Protein AF-A0A7S2G9K5-F1 (afdb_monomer_lite)

pLDDT: mean 84.43, std 15.14, range [30.95, 96.56]

Structure (mmCIF, N/CA/C/O backbone):
data_AF-A0A7S2G9K5-F1
#
_entry.id   AF-A0A7S2G9K5-F1
#
loop_
_atom_site.group_PDB
_atom_site.id
_atom_site.type_symbol
_atom_site.label_atom_id
_atom_site.label_alt_id
_atom_site.label_comp_id
_atom_site.label_asym_id
_atom_site.label_entity_id
_atom_site.label_seq_id
_atom_site.pdbx_PDB_ins_code
_atom_site.Cartn_x
_atom_site.Cartn_y
_atom_site.Cartn_z
_atom_site.occupancy
_atom_site.B_iso_or_equiv
_atom_site.auth_seq_id
_atom_site.auth_comp_id
_atom_site.auth_asym_id
_atom_site.auth_atom_id
_atom_site.pdbx_PDB_model_num
ATOM 1 N N . VAL A 1 1 ? -14.591 -4.694 32.638 1.00 36.06 1 VAL A N 1
ATOM 2 C CA . VAL A 1 1 ? -13.478 -4.269 31.758 1.00 36.06 1 VAL A CA 1
ATOM 3 C C . VAL A 1 1 ? -14.095 -3.383 30.692 1.00 36.06 1 VAL A C 1
ATOM 5 O O . VAL A 1 1 ? -14.827 -3.896 29.860 1.00 36.06 1 VAL A O 1
ATOM 8 N N . GLY A 1 2 ? -13.983 -2.061 30.842 1.00 30.95 2 GLY A N 1
ATOM 9 C CA . GLY A 1 2 ? -14.623 -1.106 29.928 1.00 30.95 2 GLY A CA 1
ATOM 10 C C . GLY A 1 2 ? -13.927 -1.073 28.563 1.00 30.95 2 GLY A C 1
ATOM 11 O O . GLY A 1 2 ? -12.770 -1.495 28.475 1.00 30.95 2 GLY A O 1
ATOM 12 N N . PRO A 1 3 ? -14.601 -0.591 27.506 1.00 38.91 3 PRO A N 1
ATOM 13 C CA . PRO A 1 3 ? -13.961 -0.409 26.215 1.00 38.91 3 PRO A CA 1
ATOM 14 C C . PRO A 1 3 ? -12.867 0.647 26.376 1.00 38.91 3 PRO A C 1
ATOM 16 O O . PRO A 1 3 ? -13.117 1.754 26.852 1.00 38.91 3 PRO A O 1
ATOM 19 N N . VAL A 1 4 ? -11.635 0.295 26.014 1.00 46.97 4 VAL A N 1
ATOM 20 C CA . VAL A 1 4 ? -10.577 1.286 25.827 1.00 46.97 4 VAL A CA 1
ATOM 21 C C . VAL A 1 4 ? -10.935 2.021 24.541 1.00 46.97 4 VAL A C 1
ATOM 23 O O . VAL A 1 4 ? -10.555 1.599 23.453 1.00 46.97 4 VAL A O 1
ATOM 26 N N . SER A 1 5 ? -11.752 3.066 24.658 1.00 48.47 5 SER A N 1
ATOM 27 C CA . SER A 1 5 ? -11.969 4.023 23.579 1.00 48.47 5 SER A CA 1
ATOM 28 C C . SER A 1 5 ? -10.600 4.580 23.201 1.00 48.47 5 SER A C 1
ATOM 30 O O . SER A 1 5 ? -9.944 5.206 24.034 1.00 48.47 5 SER A O 1
ATOM 32 N N . GLY A 1 6 ? -10.126 4.285 21.990 1.00 52.53 6 GLY A N 1
ATOM 33 C CA . GLY A 1 6 ? -8.844 4.790 21.510 1.00 52.53 6 GLY A CA 1
ATOM 34 C C . GLY A 1 6 ? -8.839 6.316 21.576 1.00 52.53 6 GLY A C 1
ATOM 35 O O . GLY A 1 6 ? -9.581 6.971 20.849 1.00 52.53 6 GLY A O 1
ATOM 36 N N . ASN A 1 7 ? -8.029 6.889 22.463 1.00 61.88 7 ASN A N 1
ATOM 37 C CA . ASN A 1 7 ? -7.729 8.316 22.457 1.00 61.88 7 ASN A CA 1
ATOM 38 C C . ASN A 1 7 ? -6.505 8.549 21.557 1.00 61.88 7 ASN A C 1
ATOM 40 O O . ASN A 1 7 ? -5.597 7.720 21.511 1.00 61.88 7 ASN A O 1
ATOM 44 N N . GLY A 1 8 ? -6.465 9.674 20.838 1.00 77.56 8 GLY A N 1
ATOM 45 C CA . GLY A 1 8 ? -5.350 10.009 19.942 1.00 77.56 8 GLY A CA 1
ATOM 46 C C . GLY A 1 8 ? -5.425 9.319 18.574 1.00 77.56 8 GLY A C 1
ATOM 47 O O . GLY A 1 8 ? -6.511 9.155 18.019 1.00 77.56 8 GLY A O 1
ATOM 48 N N . ILE A 1 9 ? -4.272 8.935 18.013 1.00 83.00 9 ILE A N 1
ATOM 49 C CA . ILE A 1 9 ? -4.151 8.422 16.632 1.00 83.00 9 ILE A CA 1
ATOM 50 C C . ILE A 1 9 ? -4.908 7.101 16.395 1.00 83.00 9 ILE A C 1
ATOM 52 O O . ILE A 1 9 ? -5.247 6.771 15.264 1.00 83.00 9 ILE A O 1
ATOM 56 N N . PHE A 1 10 ? -5.215 6.369 17.469 1.00 85.62 10 PHE A N 1
ATOM 57 C CA . PHE A 1 10 ? -5.974 5.116 17.441 1.00 85.62 10 PHE A CA 1
ATOM 58 C C . PHE A 1 10 ? -7.493 5.303 17.542 1.00 85.62 10 PHE A C 1
ATOM 60 O O . PHE A 1 10 ? -8.234 4.323 17.489 1.00 85.62 10 PHE A O 1
ATOM 67 N N . GLY A 1 11 ? -7.972 6.534 17.734 1.00 84.00 11 GLY A N 1
ATOM 68 C CA . GLY A 1 11 ? -9.399 6.816 17.848 1.00 84.00 11 GLY A CA 1
ATOM 69 C C . GLY A 1 11 ? -10.124 6.752 16.507 1.00 84.00 11 GLY A C 1
ATOM 70 O O . GLY A 1 11 ? -9.552 7.069 15.464 1.00 84.00 11 GLY A O 1
ATOM 71 N N . ASN A 1 12 ? -11.419 6.423 16.534 1.00 85.25 12 ASN A N 1
ATOM 72 C CA . ASN A 1 12 ? -12.236 6.209 15.330 1.00 85.25 12 ASN A CA 1
ATOM 73 C C . ASN A 1 12 ? -12.154 7.368 14.325 1.00 85.25 12 ASN A C 1
ATOM 75 O O . ASN A 1 12 ? -12.065 7.135 13.122 1.00 85.25 12 ASN A O 1
ATOM 79 N N . LYS A 1 13 ? -12.136 8.620 14.809 1.00 87.25 13 LYS A N 1
ATOM 80 C CA . LYS A 1 13 ? -12.001 9.809 13.952 1.00 87.25 13 LYS A CA 1
ATOM 81 C C . LYS A 1 13 ? -10.656 9.838 13.218 1.00 87.25 13 LYS A C 1
ATOM 83 O O . LYS A 1 13 ? -10.629 10.132 12.028 1.00 87.25 13 LYS A O 1
ATOM 88 N N . ALA A 1 14 ? -9.561 9.537 13.917 1.00 88.38 14 ALA A N 1
ATOM 89 C CA . ALA A 1 14 ? -8.225 9.510 13.329 1.00 88.38 14 ALA A CA 1
ATOM 90 C C . ALA A 1 14 ? -8.093 8.363 12.319 1.00 88.38 14 ALA A C 1
ATOM 92 O O . ALA A 1 14 ? -7.669 8.598 11.193 1.00 88.38 14 ALA A O 1
ATOM 93 N N . ILE A 1 15 ? -8.553 7.161 12.678 1.00 90.31 15 ILE A N 1
ATOM 94 C CA . ILE A 1 15 ? -8.560 5.993 11.786 1.00 90.31 15 ILE A CA 1
ATOM 95 C C . ILE A 1 15 ? -9.378 6.262 10.517 1.00 90.31 15 ILE A C 1
ATOM 97 O O . ILE A 1 15 ? -8.886 6.032 9.416 1.00 90.31 15 ILE A O 1
ATOM 101 N N . SER A 1 16 ? -10.579 6.832 10.645 1.00 89.19 16 SER A N 1
ATOM 102 C CA . SER A 1 16 ? -11.410 7.187 9.482 1.00 89.19 16 SER A CA 1
ATOM 103 C C . SER A 1 16 ? -10.712 8.211 8.579 1.00 89.19 16 SER A C 1
ATOM 105 O O . SER A 1 16 ? -10.730 8.086 7.358 1.00 89.19 16 SER A O 1
ATOM 107 N N . ALA A 1 17 ? -10.050 9.211 9.172 1.00 89.81 17 ALA A N 1
ATOM 108 C CA . ALA A 1 17 ? -9.306 10.229 8.433 1.00 89.81 17 ALA A CA 1
ATOM 109 C C . ALA A 1 17 ? -8.029 9.691 7.759 1.00 89.81 17 ALA A C 1
ATOM 111 O O . ALA A 1 17 ? -7.557 10.301 6.792 1.00 89.81 17 ALA A O 1
ATOM 112 N N . ILE A 1 18 ? -7.457 8.597 8.274 1.00 91.75 18 ILE A N 1
ATOM 113 C CA . ILE A 1 18 ? -6.367 7.851 7.635 1.00 91.75 18 ILE A CA 1
ATOM 114 C C . ILE A 1 18 ? -6.924 7.072 6.440 1.00 91.75 18 ILE A C 1
ATOM 116 O O . ILE A 1 18 ? -6.410 7.242 5.341 1.00 91.75 18 ILE A O 1
ATOM 120 N N . ILE A 1 19 ? -8.012 6.314 6.611 1.00 91.75 19 ILE A N 1
ATOM 121 C CA . ILE A 1 19 ? -8.614 5.507 5.531 1.00 91.75 19 ILE A CA 1
ATOM 122 C C . ILE A 1 19 ? -9.027 6.372 4.353 1.00 91.75 19 ILE A C 1
ATOM 124 O O . ILE A 1 19 ? -8.584 6.110 3.243 1.00 91.75 19 ILE A O 1
ATOM 128 N N . GLN A 1 20 ? -9.772 7.453 4.589 1.00 92.06 20 GLN A N 1
ATOM 129 C CA . GLN A 1 20 ? -10.195 8.364 3.518 1.00 92.06 20 GLN A CA 1
ATOM 130 C C . GLN A 1 20 ? -9.004 8.945 2.749 1.00 92.06 20 GLN A C 1
ATOM 132 O O . GLN A 1 20 ? -9.060 9.153 1.538 1.00 92.06 20 GLN A O 1
ATOM 137 N N . PHE A 1 21 ? -7.909 9.224 3.457 1.00 92.94 21 PHE A N 1
ATOM 138 C CA . PHE A 1 21 ? -6.700 9.732 2.831 1.00 92.94 21 PHE A CA 1
ATOM 139 C C . PHE A 1 21 ? -6.007 8.661 1.985 1.00 92.94 21 PHE A C 1
ATOM 141 O O . PHE A 1 21 ? -5.629 8.924 0.845 1.00 92.94 21 PHE A O 1
ATOM 148 N N . GLU A 1 22 ? -5.875 7.448 2.511 1.00 94.44 22 GLU A N 1
ATOM 149 C CA . GLU A 1 22 ? -5.317 6.331 1.758 1.00 94.44 22 GLU A CA 1
ATOM 150 C C . GLU A 1 22 ? -6.185 5.947 0.555 1.00 94.44 22 GLU A C 1
ATOM 152 O O . GLU A 1 22 ? -5.655 5.660 -0.512 1.00 94.44 22 GLU A O 1
ATOM 157 N N . GLU A 1 23 ? -7.510 5.994 0.682 1.00 93.69 23 GLU A N 1
ATOM 158 C CA . GLU A 1 23 ? -8.447 5.817 -0.429 1.00 93.69 23 GLU A CA 1
ATOM 159 C C . GLU A 1 23 ? -8.266 6.902 -1.489 1.00 93.69 23 GLU A C 1
ATOM 161 O O . GLU A 1 23 ? -8.235 6.579 -2.673 1.00 93.69 23 GLU A O 1
ATOM 166 N N . LYS A 1 24 ? -8.064 8.169 -1.096 1.00 93.62 24 LYS A N 1
ATOM 167 C CA . LYS A 1 24 ? -7.746 9.254 -2.040 1.00 93.62 24 LYS A CA 1
ATOM 168 C C . LYS A 1 24 ? -6.449 8.963 -2.802 1.00 93.62 24 LYS A C 1
ATOM 170 O O . LYS A 1 24 ? -6.413 9.159 -4.013 1.00 93.62 24 LYS A O 1
ATOM 175 N N . LEU A 1 25 ? -5.411 8.457 -2.125 1.00 93.94 25 LEU A N 1
ATOM 176 C CA . LEU A 1 25 ? -4.154 8.047 -2.770 1.00 93.94 25 LEU A CA 1
ATOM 177 C C . LEU A 1 25 ? -4.372 6.887 -3.749 1.00 93.94 25 LEU A C 1
ATOM 179 O O . LEU A 1 25 ? -3.969 6.965 -4.909 1.00 93.94 25 LEU A O 1
ATOM 183 N N . ARG A 1 26 ? -5.047 5.826 -3.296 1.00 94.19 26 ARG A N 1
ATOM 184 C CA . ARG A 1 26 ? -5.362 4.634 -4.103 1.00 94.19 26 ARG A CA 1
ATOM 185 C C . ARG A 1 26 ? -6.384 4.920 -5.214 1.00 94.19 26 ARG A C 1
ATOM 187 O O . ARG A 1 26 ? -6.520 4.130 -6.147 1.00 94.19 26 ARG A O 1
ATOM 194 N N . GLY A 1 27 ? -7.097 6.039 -5.120 1.00 94.56 27 GLY A N 1
ATOM 195 C CA . GLY A 1 27 ? -8.047 6.543 -6.106 1.00 94.56 27 GLY A CA 1
ATOM 196 C C . GLY A 1 27 ? -7.401 7.256 -7.295 1.00 94.56 27 GLY A C 1
ATOM 197 O O . GLY A 1 27 ? -8.082 7.488 -8.290 1.00 94.56 27 GLY A O 1
ATOM 198 N N . LEU A 1 28 ? -6.108 7.588 -7.221 1.00 95.00 28 LEU A N 1
ATOM 199 C CA . LEU A 1 28 ? -5.380 8.199 -8.334 1.00 95.00 28 LEU A CA 1
ATOM 200 C C . LEU A 1 28 ? -5.276 7.219 -9.509 1.00 95.00 28 LEU A C 1
ATOM 202 O O . LEU A 1 28 ? -4.903 6.058 -9.323 1.00 95.00 28 LEU A O 1
ATOM 206 N N . SER A 1 29 ? -5.545 7.690 -10.727 1.00 95.19 29 SER A N 1
ATOM 207 C CA . SER A 1 29 ? -5.468 6.874 -11.948 1.00 95.19 29 SER A CA 1
ATOM 208 C C . SER A 1 29 ? -4.113 6.185 -12.099 1.00 95.19 29 SER A C 1
ATOM 210 O O . SER A 1 29 ? -4.045 4.975 -12.282 1.00 95.19 29 SER A O 1
ATOM 212 N N . GLU A 1 30 ? -3.030 6.932 -11.917 1.00 94.38 30 GLU A N 1
ATOM 213 C CA . GLU A 1 30 ? -1.654 6.472 -12.057 1.00 94.38 30 GLU A CA 1
ATOM 214 C C . GLU A 1 30 ? -1.293 5.445 -10.975 1.00 94.38 30 GLU A C 1
ATOM 216 O O . GLU A 1 30 ? -0.583 4.476 -11.240 1.00 94.38 30 GLU A O 1
ATOM 221 N N . TRP A 1 31 ? -1.840 5.601 -9.762 1.00 95.69 31 TRP A N 1
ATOM 222 C CA . TRP A 1 31 ? -1.708 4.600 -8.703 1.00 95.69 31 TRP A CA 1
ATOM 223 C C . TRP A 1 31 ? -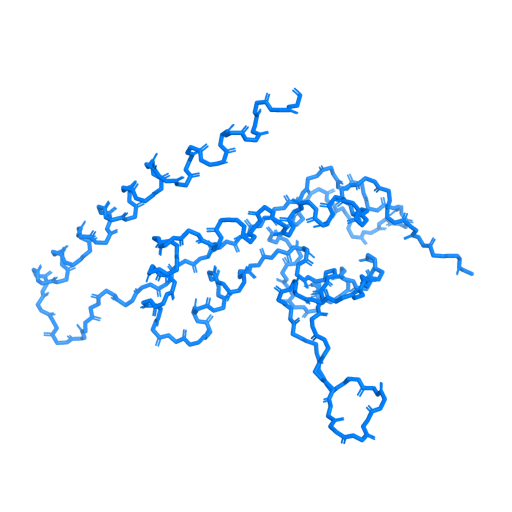2.363 3.287 -9.121 1.00 95.69 31 TRP A C 1
ATOM 225 O O . TRP A 1 31 ? -1.764 2.213 -9.004 1.00 95.69 31 TRP A O 1
ATOM 235 N N . GLN A 1 32 ? -3.604 3.366 -9.605 1.00 95.75 32 GLN A N 1
ATOM 236 C CA . GLN A 1 32 ? -4.359 2.203 -10.057 1.00 95.75 32 GLN A CA 1
ATOM 237 C C . GLN A 1 32 ? -3.684 1.542 -11.256 1.00 95.75 32 GLN A C 1
ATOM 239 O O . GLN A 1 32 ? -3.604 0.318 -11.299 1.00 95.75 32 GLN A O 1
ATOM 244 N N . ASP A 1 33 ? -3.151 2.317 -12.194 1.00 94.38 33 ASP A N 1
ATOM 245 C CA . ASP A 1 33 ? -2.428 1.819 -13.363 1.00 94.38 33 ASP A CA 1
ATOM 246 C C . ASP A 1 33 ? -1.177 1.041 -12.962 1.00 94.38 33 ASP A C 1
ATOM 248 O O . ASP A 1 33 ? -1.010 -0.115 -13.367 1.00 94.38 33 ASP A O 1
ATOM 252 N N . LEU A 1 34 ? -0.341 1.617 -12.094 1.00 93.50 34 LEU A N 1
ATOM 253 C CA . LEU A 1 34 ? 0.831 0.932 -11.553 1.00 93.50 34 LEU A CA 1
ATOM 254 C C . LEU A 1 34 ? 0.421 -0.328 -10.779 1.00 93.50 34 LEU A C 1
ATOM 256 O O . LEU A 1 34 ? 0.997 -1.397 -10.973 1.00 93.50 34 LEU A O 1
ATOM 260 N N . CYS A 1 35 ? -0.603 -0.247 -9.932 1.00 94.62 35 CYS A N 1
ATOM 261 C CA . CYS A 1 35 ? -1.015 -1.378 -9.106 1.00 94.62 35 CYS A CA 1
ATOM 262 C C . CYS A 1 35 ? -1.654 -2.519 -9.924 1.00 94.62 35 CYS A C 1
ATOM 264 O O . CYS A 1 35 ? -1.402 -3.695 -9.654 1.00 94.62 35 CYS A O 1
ATOM 266 N N . ARG A 1 36 ? -2.420 -2.200 -10.978 1.00 94.88 36 ARG A N 1
ATOM 267 C CA . ARG A 1 36 ? -3.021 -3.186 -11.898 1.00 94.88 36 ARG A CA 1
ATOM 268 C C . ARG A 1 36 ? -1.986 -3.963 -12.705 1.00 94.88 36 ARG A C 1
ATOM 270 O O . ARG A 1 36 ? -2.267 -5.086 -13.113 1.00 94.88 36 ARG A O 1
ATOM 277 N N . ARG A 1 37 ? -0.799 -3.394 -12.919 1.00 93.25 37 ARG A N 1
ATOM 278 C CA . ARG A 1 37 ? 0.317 -4.050 -13.619 1.00 93.25 37 ARG A CA 1
ATOM 279 C C . ARG A 1 37 ? 1.065 -5.064 -12.753 1.00 93.25 37 ARG A C 1
ATOM 281 O O . ARG A 1 37 ? 2.002 -5.690 -13.243 1.00 93.25 37 ARG A O 1
ATOM 288 N N . ALA A 1 38 ? 0.689 -5.233 -11.485 1.00 91.56 38 ALA A N 1
ATOM 289 C CA . ALA A 1 38 ? 1.278 -6.249 -10.626 1.00 91.56 38 ALA A CA 1
ATOM 290 C C . ALA A 1 38 ? 1.125 -7.658 -11.225 1.00 91.56 38 ALA A C 1
ATOM 292 O O . ALA A 1 38 ? 0.083 -8.018 -11.762 1.00 91.56 38 ALA A O 1
ATOM 293 N N . ALA A 1 39 ? 2.178 -8.473 -11.116 1.00 86.62 39 ALA A N 1
ATOM 294 C CA . ALA A 1 39 ? 2.216 -9.795 -11.751 1.00 86.62 39 ALA A CA 1
ATOM 295 C C . ALA A 1 39 ? 1.269 -10.829 -11.110 1.00 86.62 39 ALA A C 1
ATOM 297 O O . ALA A 1 39 ? 0.918 -11.816 -11.749 1.00 86.62 39 ALA A O 1
ATOM 298 N N . THR A 1 40 ? 0.908 -10.635 -9.841 1.00 91.38 40 THR A N 1
ATOM 299 C CA . THR A 1 40 ? 0.060 -11.550 -9.068 1.00 91.38 40 THR A CA 1
ATOM 300 C C . THR A 1 40 ? -0.897 -10.763 -8.183 1.00 91.38 40 THR A C 1
ATOM 302 O O . THR A 1 40 ? -0.644 -9.602 -7.851 1.00 91.38 40 THR A O 1
ATOM 305 N N . GLU A 1 41 ? -1.968 -11.422 -7.746 1.00 90.44 41 GLU A N 1
ATOM 306 C CA . GLU A 1 41 ? -2.912 -10.873 -6.770 1.00 90.44 41 GLU A CA 1
ATOM 307 C C . GLU A 1 41 ? -2.242 -10.500 -5.446 1.00 90.44 41 GLU A C 1
ATOM 309 O O . GLU A 1 41 ? -2.467 -9.421 -4.907 1.00 90.44 41 GLU A O 1
ATOM 314 N N . GLU A 1 42 ? -1.321 -11.338 -4.974 1.00 90.44 42 GLU A N 1
ATOM 315 C CA . GLU A 1 42 ? -0.518 -11.075 -3.777 1.00 90.44 42 GLU A CA 1
ATOM 316 C C . GLU A 1 42 ? 0.318 -9.798 -3.920 1.00 90.44 42 GLU A C 1
ATOM 318 O O . GLU A 1 42 ? 0.463 -9.027 -2.976 1.00 90.44 42 GLU A O 1
ATOM 323 N N . HIS A 1 43 ? 0.873 -9.544 -5.108 1.00 92.81 43 HIS A N 1
ATOM 324 C CA . HIS A 1 43 ? 1.612 -8.317 -5.387 1.00 92.81 43 HIS A CA 1
ATOM 325 C C . HIS A 1 43 ? 0.695 -7.099 -5.497 1.00 92.81 43 HIS A C 1
ATOM 327 O O . HIS A 1 43 ? 1.091 -6.015 -5.067 1.00 92.81 43 HIS A O 1
ATOM 333 N N . ARG A 1 44 ? -0.519 -7.279 -6.024 1.00 93.50 44 ARG A N 1
ATOM 334 C CA . ARG A 1 44 ? -1.540 -6.231 -6.083 1.00 93.50 44 ARG A CA 1
ATOM 335 C C . ARG A 1 44 ? -2.006 -5.827 -4.682 1.00 93.50 44 ARG A C 1
ATOM 337 O O . ARG A 1 44 ? -2.094 -4.635 -4.403 1.00 93.50 44 ARG A O 1
ATOM 344 N N . ALA A 1 45 ? -2.167 -6.792 -3.775 1.00 92.06 45 ALA A N 1
ATOM 345 C CA . ALA A 1 45 ? -2.529 -6.545 -2.378 1.00 92.06 45 ALA A CA 1
ATOM 346 C C . ALA A 1 45 ? -1.540 -5.610 -1.647 1.00 92.06 45 ALA A C 1
ATOM 348 O O . ALA A 1 45 ? -1.928 -4.881 -0.736 1.00 92.06 45 ALA A O 1
ATOM 349 N N . LEU A 1 46 ? -0.269 -5.567 -2.074 1.00 92.19 46 LEU A N 1
ATOM 350 C CA . LEU A 1 46 ? 0.758 -4.702 -1.478 1.00 92.19 46 LEU A CA 1
ATOM 351 C C . LEU A 1 46 ? 0.635 -3.219 -1.863 1.00 92.19 46 LEU A C 1
ATOM 353 O O . LEU A 1 46 ? 1.181 -2.372 -1.155 1.00 92.19 46 LEU A O 1
ATOM 357 N N . CYS A 1 47 ? -0.037 -2.890 -2.966 1.00 94.31 47 CYS A N 1
ATOM 358 C CA . CYS A 1 47 ? -0.306 -1.507 -3.383 1.00 94.31 47 CYS A CA 1
ATOM 359 C C . CYS A 1 47 ? -1.781 -1.120 -3.225 1.00 94.31 47 CYS A C 1
ATOM 361 O O . CYS A 1 47 ? -2.090 0.066 -3.122 1.00 94.31 47 CYS A O 1
ATOM 363 N N . ASN A 1 48 ? -2.687 -2.096 -3.178 1.00 94.56 48 ASN A N 1
ATOM 364 C CA . ASN A 1 48 ? -4.102 -1.895 -2.908 1.00 94.56 48 ASN A CA 1
ATOM 365 C C . ASN A 1 48 ? -4.670 -3.146 -2.209 1.00 94.56 48 ASN A C 1
ATOM 367 O O . ASN A 1 48 ? -4.817 -4.173 -2.874 1.00 94.56 48 ASN A O 1
ATOM 371 N N . PRO A 1 49 ? -4.952 -3.104 -0.896 1.00 94.38 49 PRO A N 1
ATOM 372 C CA . PRO A 1 49 ? -5.046 -1.921 -0.034 1.00 94.38 49 PRO A CA 1
ATOM 373 C C . PRO A 1 49 ? -3.703 -1.466 0.565 1.00 94.38 49 PRO A C 1
ATOM 375 O O . PRO A 1 49 ? -3.651 -0.391 1.158 1.00 94.38 49 PRO A O 1
ATOM 378 N N . GLY A 1 50 ? -2.619 -2.236 0.414 1.00 94.19 50 GLY A N 1
ATOM 379 C CA . GLY A 1 50 ? -1.346 -1.988 1.098 1.00 94.19 50 GLY A CA 1
ATOM 380 C C . GLY A 1 50 ? -1.354 -2.424 2.566 1.00 94.19 50 GLY A C 1
ATOM 381 O O . GLY A 1 50 ? -2.261 -3.116 3.026 1.00 94.19 50 GLY A O 1
ATOM 382 N N . VAL A 1 51 ? -0.317 -2.037 3.311 1.00 93.44 51 VAL A N 1
ATOM 383 C CA . VAL A 1 51 ? -0.166 -2.374 4.734 1.00 93.44 51 VAL A CA 1
ATOM 384 C C . VAL A 1 51 ? -0.333 -1.114 5.575 1.00 93.44 51 VAL A C 1
ATOM 386 O O . VAL A 1 51 ? 0.541 -0.250 5.600 1.00 93.44 51 VAL A O 1
ATOM 389 N N . SER A 1 52 ? -1.452 -1.023 6.287 1.00 94.06 52 SER A N 1
ATOM 390 C CA . SER A 1 52 ? -1.790 0.089 7.178 1.00 94.06 52 SER A CA 1
ATOM 391 C C . SER A 1 52 ? -2.472 -0.435 8.432 1.00 94.06 52 SER A C 1
ATOM 393 O O . SER A 1 52 ? -3.270 -1.369 8.351 1.00 94.06 52 SER A O 1
ATOM 395 N N . PHE A 1 53 ? -2.214 0.188 9.587 1.00 92.94 53 PHE A N 1
ATOM 396 C CA . PHE A 1 53 ? -2.942 -0.136 10.818 1.00 92.94 53 PHE A CA 1
ATOM 397 C C . PHE A 1 53 ? -4.451 0.093 10.669 1.00 92.94 53 PHE A C 1
ATOM 399 O O . PHE A 1 53 ? -5.252 -0.608 11.283 1.00 92.94 53 PHE A O 1
ATOM 406 N N . ALA A 1 54 ? -4.856 1.048 9.830 1.00 93.62 54 ALA A N 1
ATOM 407 C CA . ALA A 1 54 ? -6.263 1.350 9.634 1.00 93.62 54 ALA A CA 1
ATOM 408 C C . ALA A 1 54 ? -7.023 0.184 8.975 1.00 93.62 54 ALA A C 1
ATOM 410 O O . ALA A 1 54 ? -8.157 -0.092 9.361 1.00 93.62 54 ALA A O 1
ATOM 411 N N . ASN A 1 55 ? -6.361 -0.588 8.103 1.00 94.56 55 ASN A N 1
ATOM 412 C CA . ASN A 1 55 ? -6.931 -1.806 7.518 1.00 94.56 55 ASN A CA 1
ATOM 413 C C . ASN A 1 55 ? -7.210 -2.881 8.584 1.00 94.56 55 ASN A C 1
ATOM 415 O O . ASN A 1 55 ? -8.181 -3.623 8.478 1.00 94.56 55 ASN A O 1
ATOM 419 N N . TYR A 1 56 ? -6.382 -2.945 9.634 1.00 93.69 56 TYR A N 1
ATOM 420 C CA . TYR A 1 56 ? -6.580 -3.848 10.776 1.00 93.69 56 TYR A CA 1
ATOM 421 C C . TYR A 1 56 ? -7.677 -3.369 11.729 1.00 93.69 56 TYR A C 1
ATOM 423 O O . TYR A 1 56 ? -8.265 -4.184 12.435 1.00 93.69 56 TYR A O 1
ATOM 431 N N . MET A 1 57 ? -7.946 -2.063 11.761 1.00 93.50 57 MET A N 1
ATOM 432 C CA . MET A 1 57 ? -9.015 -1.467 12.564 1.00 93.50 57 MET A CA 1
ATOM 433 C C . MET A 1 57 ? -10.389 -1.584 11.896 1.00 93.50 57 MET A C 1
ATOM 435 O O . MET A 1 57 ? -11.385 -1.651 12.609 1.00 93.50 57 MET A O 1
ATOM 439 N N . LEU A 1 58 ? -10.450 -1.625 10.562 1.00 93.50 58 LEU A N 1
ATOM 440 C CA . LEU A 1 58 ? -11.686 -1.746 9.773 1.00 93.50 58 LEU A CA 1
ATOM 441 C C . LEU A 1 58 ? -11.617 -2.916 8.775 1.00 93.50 58 LEU A C 1
ATOM 443 O O . LEU A 1 58 ? -11.682 -2.705 7.563 1.00 93.50 58 LEU A O 1
ATOM 447 N N . PRO A 1 59 ? -11.483 -4.163 9.255 1.00 93.38 59 PRO A N 1
ATOM 448 C CA . PRO A 1 59 ? -11.486 -5.318 8.374 1.00 93.38 59 PRO A CA 1
ATOM 449 C C . PRO A 1 59 ? -12.890 -5.595 7.818 1.00 93.38 59 PRO A C 1
ATOM 451 O O . PRO A 1 59 ? -13.895 -5.449 8.521 1.00 93.38 59 PRO A O 1
ATOM 454 N N . THR A 1 60 ? -12.966 -6.074 6.580 1.00 93.06 60 THR A N 1
ATOM 455 C CA . THR A 1 60 ? -14.220 -6.536 5.981 1.00 93.06 60 THR A CA 1
ATOM 456 C C . THR A 1 60 ? -14.520 -7.973 6.428 1.00 93.06 60 THR A C 1
ATOM 458 O O . THR A 1 60 ? -13.705 -8.873 6.211 1.00 93.06 60 THR A O 1
ATOM 461 N N . PRO A 1 61 ? -15.672 -8.246 7.072 1.00 90.44 61 PRO A N 1
ATOM 462 C CA . PRO A 1 61 ? -16.016 -9.597 7.495 1.00 90.44 61 PRO A CA 1
ATOM 463 C C . PRO A 1 61 ? -16.485 -10.456 6.317 1.00 90.44 61 PRO A C 1
ATOM 465 O O . PRO A 1 61 ? -17.461 -10.130 5.641 1.00 90.44 61 PRO A O 1
ATOM 468 N N . ASN A 1 62 ? -15.856 -11.615 6.125 1.00 88.75 62 ASN A N 1
ATOM 469 C CA . ASN A 1 62 ? -16.278 -12.598 5.133 1.00 88.75 62 ASN A CA 1
ATOM 470 C C . ASN A 1 62 ? -17.276 -13.581 5.766 1.00 88.75 62 ASN A C 1
ATOM 472 O O . ASN A 1 62 ? -16.908 -14.551 6.443 1.00 88.75 62 ASN A O 1
ATOM 476 N N . VAL A 1 63 ? -18.567 -13.292 5.597 1.00 85.56 63 VAL A N 1
ATOM 477 C CA . VAL A 1 63 ? -19.659 -14.079 6.182 1.00 85.56 63 VAL A CA 1
ATOM 478 C C . VAL A 1 63 ? -20.156 -15.109 5.172 1.00 85.56 63 VAL A C 1
ATOM 480 O O . VAL A 1 63 ? -20.675 -14.771 4.110 1.00 85.56 63 VAL A O 1
ATOM 483 N N . ARG A 1 64 ? -20.037 -16.396 5.513 1.00 82.00 64 ARG A N 1
ATOM 484 C CA . ARG A 1 64 ? -20.650 -17.471 4.721 1.00 82.00 64 ARG A CA 1
ATOM 485 C C . ARG A 1 64 ? -22.167 -17.443 4.899 1.00 82.00 64 ARG A C 1
ATOM 487 O O . ARG A 1 64 ? -22.654 -17.257 6.012 1.00 82.00 64 ARG A O 1
ATOM 494 N N . SER A 1 65 ? -22.911 -17.684 3.818 1.00 79.00 65 SER A N 1
ATOM 495 C CA . SER A 1 65 ? -24.378 -17.774 3.869 1.00 79.00 65 SER A CA 1
ATOM 496 C C . SER A 1 65 ? -24.833 -18.764 4.948 1.00 79.00 65 SER A C 1
ATOM 498 O O . SER A 1 65 ? -24.401 -19.914 4.955 1.00 79.00 65 SER A O 1
ATOM 500 N N . GLY A 1 66 ? -25.692 -18.303 5.861 1.00 82.44 66 GLY A N 1
ATOM 501 C CA . GLY A 1 66 ? -26.211 -19.098 6.981 1.00 82.44 66 GLY A CA 1
ATOM 502 C C . GLY A 1 66 ? -25.358 -19.091 8.258 1.00 82.44 66 GLY A C 1
ATOM 503 O O . GLY A 1 66 ? -25.742 -19.744 9.224 1.00 82.44 66 GLY A O 1
ATOM 504 N N . SER A 1 67 ? -24.238 -18.359 8.300 1.00 80.06 67 SER A N 1
ATOM 505 C CA . SER A 1 67 ? -23.428 -18.179 9.513 1.00 80.06 67 SER A CA 1
ATOM 506 C C . SER A 1 67 ? -23.611 -16.787 10.117 1.00 80.06 67 SER A C 1
ATOM 508 O O . SER A 1 67 ? -23.672 -15.796 9.396 1.00 80.06 67 SER A O 1
ATOM 510 N N . VAL A 1 68 ? -23.644 -16.710 11.450 1.00 77.00 68 VAL A N 1
ATOM 511 C CA . VAL A 1 68 ? -23.597 -15.442 12.209 1.00 77.00 68 VAL A CA 1
ATOM 512 C C . VAL A 1 68 ? -22.148 -15.020 12.488 1.00 77.00 68 VAL A C 1
ATOM 514 O O . VAL A 1 68 ? -21.864 -13.842 12.679 1.00 77.00 68 VAL A O 1
ATOM 517 N N . VAL A 1 69 ? -21.215 -15.977 12.483 1.00 81.00 69 VAL A N 1
ATOM 518 C CA . VAL A 1 69 ? -19.789 -15.735 12.726 1.00 81.00 69 VAL A CA 1
ATOM 519 C C . VAL A 1 69 ? -19.053 -15.676 11.381 1.00 81.00 69 VAL A C 1
ATOM 521 O O . VAL A 1 69 ? -19.194 -16.615 10.585 1.00 81.00 69 VAL A O 1
ATOM 524 N N . PRO A 1 70 ? -18.279 -14.609 11.098 1.00 80.69 70 PRO A N 1
ATOM 525 C CA . PRO A 1 70 ? -17.449 -14.536 9.898 1.00 80.69 70 PRO A CA 1
ATOM 526 C C . PRO A 1 70 ? -16.451 -15.698 9.841 1.00 80.69 70 PRO A C 1
ATOM 528 O O . PRO A 1 70 ? -15.863 -16.070 10.855 1.00 80.69 70 PRO A O 1
ATOM 531 N N . ALA A 1 71 ? -16.255 -16.274 8.654 1.00 84.25 71 ALA A N 1
ATOM 532 C CA . ALA A 1 71 ? -15.287 -17.354 8.453 1.00 84.25 71 ALA A CA 1
ATOM 533 C C . ALA A 1 71 ? -13.848 -16.824 8.355 1.00 84.25 71 ALA A C 1
ATOM 535 O O . ALA A 1 71 ? -12.904 -17.530 8.703 1.00 84.25 71 ALA A O 1
ATOM 536 N N . SER A 1 72 ? -13.692 -15.592 7.873 1.00 88.00 72 SER A N 1
ATOM 537 C CA . SER A 1 72 ? -12.425 -14.870 7.796 1.00 88.00 72 SER A CA 1
ATOM 538 C C . SER A 1 72 ? -12.668 -13.360 7.829 1.00 88.00 72 SER A C 1
ATOM 540 O O . SER A 1 72 ? -13.807 -12.895 7.728 1.00 88.00 72 SER A O 1
ATOM 542 N N . LEU A 1 73 ? -11.585 -12.606 7.996 1.00 89.31 73 LEU A N 1
ATOM 543 C CA . LEU A 1 73 ? -11.559 -11.151 7.929 1.00 89.31 73 LEU A CA 1
ATOM 544 C C . LEU A 1 73 ? -10.597 -10.741 6.816 1.00 89.31 73 LEU A C 1
ATOM 546 O O . LEU A 1 73 ? -9.446 -11.182 6.816 1.00 89.31 73 LEU A O 1
ATOM 550 N N . ASP A 1 74 ? -11.059 -9.893 5.908 1.00 92.00 74 ASP A N 1
ATOM 551 C CA . ASP A 1 74 ? -10.221 -9.283 4.885 1.00 92.00 74 ASP A CA 1
ATOM 552 C C . ASP A 1 74 ? -9.663 -7.965 5.442 1.00 92.00 74 ASP A C 1
ATOM 554 O O . ASP A 1 74 ? -10.406 -7.077 5.861 1.00 92.00 74 ASP A O 1
ATOM 558 N N . ILE A 1 75 ? -8.334 -7.851 5.516 1.00 92.88 75 ILE A N 1
ATOM 559 C CA . ILE A 1 75 ? -7.640 -6.690 6.097 1.00 92.88 75 ILE A CA 1
ATOM 560 C C . ILE A 1 75 ? -7.506 -5.597 5.030 1.00 92.88 75 ILE A C 1
ATOM 562 O O . ILE A 1 75 ? -6.415 -5.335 4.518 1.00 92.88 75 ILE A O 1
ATOM 566 N N . ASP A 1 76 ? -8.635 -5.000 4.650 1.00 90.44 76 ASP A N 1
ATOM 567 C CA . ASP A 1 76 ? -8.731 -4.094 3.502 1.00 90.44 76 ASP A CA 1
ATOM 568 C C . ASP A 1 76 ? -9.162 -2.661 3.815 1.00 90.44 76 ASP A C 1
ATOM 570 O O . ASP A 1 76 ? -9.015 -1.792 2.959 1.00 90.44 76 ASP A O 1
ATOM 574 N N . GLY A 1 77 ? -9.617 -2.400 5.042 1.00 91.25 77 GLY A N 1
ATOM 575 C CA . GLY A 1 77 ? -10.030 -1.066 5.473 1.00 91.25 77 GLY A CA 1
ATOM 576 C C . GLY A 1 77 ? -11.429 -0.655 5.009 1.00 91.25 77 GLY A C 1
ATOM 577 O O . GLY A 1 77 ? -11.816 0.478 5.278 1.00 91.25 77 GLY A O 1
ATOM 578 N N . HIS A 1 78 ? -12.192 -1.544 4.359 1.00 91.25 78 HIS A N 1
ATOM 579 C CA . HIS A 1 78 ? -13.563 -1.268 3.897 1.00 91.25 78 HIS A CA 1
ATOM 580 C C . HIS A 1 78 ? -14.644 -1.807 4.844 1.00 91.25 78 HIS A C 1
ATOM 582 O O . HIS A 1 78 ? -15.836 -1.790 4.519 1.00 91.25 78 HIS A O 1
ATOM 58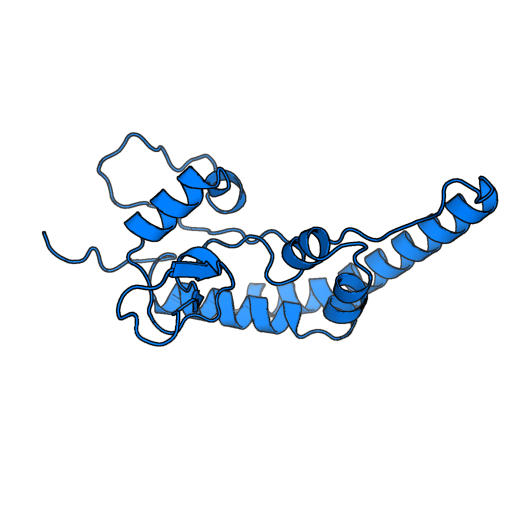8 N N . GLY A 1 79 ? -14.239 -2.288 6.022 1.00 89.19 79 GLY A N 1
ATOM 589 C CA . GLY A 1 79 ? -15.157 -2.679 7.075 1.00 89.19 79 GLY A CA 1
ATOM 590 C C . GLY A 1 79 ? -16.077 -1.533 7.501 1.00 89.19 79 GLY A C 1
ATOM 591 O O . GLY A 1 79 ? -15.850 -0.357 7.238 1.00 89.19 79 GLY A O 1
ATOM 592 N N . TRP A 1 80 ? -17.138 -1.897 8.204 1.00 84.81 80 TRP A N 1
ATOM 593 C CA . TRP A 1 80 ? -18.183 -0.990 8.676 1.00 84.81 80 TRP A CA 1
ATOM 594 C C . TRP A 1 80 ? -18.198 -0.877 10.202 1.00 84.81 80 TRP A C 1
ATOM 596 O O . TRP A 1 80 ? -18.725 0.096 10.736 1.00 84.81 80 TRP A O 1
ATOM 606 N N . ASP A 1 81 ? -17.582 -1.840 10.894 1.00 84.12 81 ASP A N 1
ATOM 607 C CA . ASP A 1 81 ? -17.424 -1.840 12.343 1.00 84.12 81 ASP A CA 1
ATOM 608 C C . ASP A 1 81 ? -15.939 -1.790 12.711 1.00 84.12 81 ASP A C 1
ATOM 610 O O . ASP A 1 81 ? -15.120 -2.541 12.173 1.00 84.12 81 ASP A O 1
ATOM 614 N N . VAL A 1 82 ? -15.595 -0.874 13.615 1.00 86.94 82 VAL A N 1
ATOM 615 C CA . VAL A 1 82 ? -14.216 -0.677 14.058 1.00 86.94 82 VAL A CA 1
ATOM 616 C C . VAL A 1 82 ? -13.909 -1.703 15.134 1.00 86.94 82 VAL A C 1
ATOM 618 O O . VAL A 1 82 ? -14.535 -1.713 16.197 1.00 86.94 82 VAL A O 1
ATOM 621 N N . VAL A 1 83 ? -12.899 -2.537 14.909 1.00 89.69 83 VAL A N 1
ATOM 622 C CA . VAL A 1 83 ? -12.468 -3.477 15.943 1.00 89.69 83 VAL A CA 1
ATOM 623 C C . VAL A 1 83 ? -11.727 -2.739 17.067 1.00 89.69 83 VAL A C 1
ATOM 625 O O . VAL A 1 83 ? -11.051 -1.735 16.826 1.00 89.69 83 VAL A O 1
ATOM 628 N N . PRO A 1 84 ? -11.793 -3.226 18.321 1.00 89.31 84 PRO A N 1
ATOM 629 C CA . PRO A 1 84 ? -11.032 -2.631 19.414 1.00 89.31 84 PRO A CA 1
ATOM 630 C C . PRO A 1 84 ? -9.531 -2.574 19.096 1.00 89.31 84 PRO A C 1
ATOM 632 O O . PRO A 1 84 ? -8.964 -3.562 18.636 1.00 89.31 84 PRO A O 1
ATOM 635 N N . THR A 1 85 ? -8.854 -1.470 19.433 1.00 86.75 85 THR A N 1
ATOM 636 C CA . THR A 1 85 ? -7.424 -1.252 19.120 1.00 86.75 85 THR A CA 1
ATOM 637 C C . THR A 1 85 ? -6.527 -2.416 19.541 1.00 86.75 85 THR A C 1
ATOM 639 O O . THR A 1 85 ? -5.645 -2.827 18.795 1.00 86.75 85 THR A O 1
ATOM 642 N N . ARG A 1 86 ? -6.780 -3.001 20.718 1.00 85.62 86 ARG A N 1
ATOM 643 C CA . ARG A 1 86 ? -6.027 -4.165 21.207 1.00 85.62 86 ARG A CA 1
ATOM 644 C C . ARG A 1 86 ? -6.178 -5.392 20.301 1.00 85.62 86 ARG A C 1
ATOM 646 O O . ARG A 1 86 ? -5.228 -6.148 20.158 1.00 85.62 86 ARG A O 1
ATOM 653 N N . MET A 1 87 ? -7.355 -5.588 19.706 1.00 88.88 87 MET A N 1
ATOM 654 C CA . MET A 1 87 ? -7.596 -6.674 18.757 1.00 88.88 87 MET A CA 1
ATOM 655 C C . MET A 1 87 ? -6.853 -6.422 17.445 1.00 88.88 87 MET A C 1
ATOM 657 O O . MET A 1 87 ? -6.171 -7.318 16.965 1.00 88.88 87 MET A O 1
ATOM 661 N N . ALA A 1 88 ? -6.925 -5.202 16.902 1.00 90.69 88 ALA A N 1
ATOM 662 C CA . ALA A 1 88 ? -6.185 -4.834 15.693 1.00 90.69 88 ALA A CA 1
ATOM 663 C C . ALA A 1 88 ? -4.670 -5.044 15.858 1.00 90.69 88 ALA A C 1
ATOM 665 O O . ALA A 1 88 ? -4.016 -5.561 14.957 1.00 90.69 88 ALA A O 1
ATOM 666 N N . LEU A 1 89 ? -4.120 -4.701 17.026 1.00 87.94 89 LEU A N 1
ATOM 667 C CA . LEU A 1 89 ? -2.711 -4.936 17.353 1.00 87.94 89 LEU A CA 1
ATOM 668 C C . LEU A 1 89 ? -2.369 -6.417 17.476 1.00 87.94 89 LEU A C 1
ATOM 670 O O . LEU A 1 89 ? -1.403 -6.863 16.873 1.00 87.94 89 LEU A O 1
ATOM 674 N N . LEU A 1 90 ? -3.197 -7.195 18.172 1.00 89.00 90 LEU A N 1
ATOM 675 C CA . LEU A 1 90 ? -2.993 -8.637 18.274 1.00 89.00 90 LEU A CA 1
ATOM 676 C C . LEU A 1 90 ? -3.018 -9.313 16.891 1.00 89.00 90 LEU A C 1
ATOM 678 O O . LEU A 1 90 ? -2.197 -10.184 16.604 1.00 89.00 90 LEU A O 1
ATOM 682 N N . LEU A 1 91 ? -3.942 -8.900 16.017 1.00 90.50 91 LEU A N 1
ATOM 683 C CA . LEU A 1 91 ? -4.006 -9.374 14.631 1.00 90.50 91 LEU A CA 1
ATOM 684 C C . LEU A 1 91 ? -2.745 -8.981 13.849 1.00 90.50 91 LEU A C 1
ATOM 686 O O . LEU A 1 91 ? -2.186 -9.800 13.124 1.00 90.50 91 LEU A O 1
ATOM 690 N N . ALA A 1 92 ? -2.269 -7.752 14.027 1.00 90.25 92 ALA A N 1
ATOM 691 C CA . ALA A 1 92 ? -1.049 -7.268 13.398 1.00 90.25 92 ALA A CA 1
ATOM 692 C C . ALA A 1 92 ? 0.209 -8.028 13.827 1.00 90.25 92 ALA A C 1
ATOM 694 O O . ALA A 1 92 ? 1.016 -8.389 12.972 1.00 90.25 92 ALA A O 1
ATOM 695 N N . GLU A 1 93 ? 0.351 -8.286 15.128 1.00 89.94 93 GLU A N 1
ATOM 696 C CA . GLU A 1 93 ? 1.434 -9.081 15.716 1.00 89.94 93 GLU A CA 1
ATOM 697 C C . GLU A 1 93 ? 1.398 -10.521 15.196 1.00 89.94 93 GLU A C 1
ATOM 699 O O . GLU A 1 93 ? 2.434 -11.085 14.839 1.00 89.94 93 GLU A O 1
ATOM 704 N N . THR A 1 94 ? 0.196 -11.100 15.087 1.00 90.81 94 THR A N 1
ATOM 705 C CA . THR A 1 94 ? -0.017 -12.445 14.525 1.00 90.81 94 THR A CA 1
ATOM 706 C C . THR A 1 94 ? 0.422 -12.518 13.062 1.00 90.81 94 THR A C 1
ATOM 708 O O . THR A 1 94 ? 0.943 -13.539 12.620 1.00 90.81 94 THR A O 1
ATOM 711 N N . HIS A 1 95 ? 0.241 -11.436 12.303 1.00 90.88 95 HIS A N 1
ATOM 712 C CA . HIS A 1 95 ? 0.704 -11.325 10.919 1.00 90.88 95 HIS A CA 1
ATOM 713 C C . HIS A 1 95 ? 2.154 -10.824 10.793 1.00 90.88 95 HIS A C 1
ATOM 715 O O . HIS A 1 95 ? 2.667 -10.748 9.676 1.00 90.88 95 HIS A O 1
ATOM 721 N N . HIS A 1 96 ? 2.821 -10.496 11.905 1.00 90.75 96 HIS A N 1
ATOM 722 C CA . HIS A 1 96 ? 4.185 -9.956 11.957 1.00 90.75 96 HIS A CA 1
ATOM 723 C C . HIS A 1 96 ? 4.385 -8.662 11.145 1.00 90.75 96 HIS A C 1
ATOM 725 O O . HIS A 1 96 ? 5.420 -8.468 10.496 1.00 90.75 96 HIS A O 1
ATOM 731 N N . VAL A 1 97 ? 3.382 -7.777 11.140 1.00 90.50 97 VAL A N 1
ATOM 732 C CA . VAL A 1 97 ? 3.413 -6.499 10.401 1.00 90.50 97 VAL A CA 1
ATOM 733 C C . VAL A 1 97 ? 3.374 -5.265 11.297 1.00 90.50 97 VAL A C 1
ATOM 735 O O . VAL A 1 97 ? 3.446 -4.144 10.794 1.00 90.50 97 VAL A O 1
ATOM 738 N N . GLU A 1 98 ? 3.285 -5.438 12.612 1.00 86.81 98 GLU A N 1
ATOM 739 C CA . GLU A 1 98 ? 3.152 -4.359 13.590 1.00 86.81 98 GLU A CA 1
ATOM 740 C C . GLU A 1 98 ? 4.269 -3.313 13.452 1.00 86.81 98 GLU A C 1
ATOM 742 O O . GLU A 1 98 ? 4.019 -2.107 13.465 1.00 86.81 98 GLU A O 1
ATOM 747 N N . LYS A 1 99 ? 5.496 -3.764 13.174 1.00 86.50 99 LYS A N 1
ATOM 748 C CA . LYS A 1 99 ? 6.676 -2.904 12.979 1.00 86.50 99 LYS A CA 1
ATOM 749 C C . LYS A 1 99 ? 6.652 -2.086 11.686 1.00 86.50 99 LYS A C 1
ATOM 751 O O . LYS A 1 99 ? 7.474 -1.184 11.528 1.00 86.50 99 LYS A O 1
ATOM 756 N N . LEU A 1 100 ? 5.758 -2.398 10.744 1.00 87.00 100 LEU A N 1
ATOM 757 C CA . LEU A 1 100 ? 5.627 -1.639 9.498 1.00 87.00 100 LEU A CA 1
ATOM 758 C C . LEU A 1 100 ? 4.870 -0.328 9.715 1.00 87.00 100 LEU A C 1
ATOM 760 O O . LEU A 1 100 ? 5.209 0.675 9.085 1.00 87.00 100 LEU A O 1
ATOM 764 N N . PHE A 1 101 ? 3.888 -0.316 10.618 1.00 85.69 101 PHE A N 1
ATOM 765 C CA . PHE A 1 101 ? 3.043 0.854 10.862 1.00 85.69 101 PHE A CA 1
ATOM 766 C C . PHE A 1 101 ? 3.174 1.466 12.258 1.00 85.69 101 PHE A C 1
ATOM 768 O O . PHE A 1 101 ? 2.818 2.635 12.421 1.00 85.69 101 PHE A O 1
ATOM 775 N N . LEU A 1 102 ? 3.722 0.745 13.243 1.00 83.06 102 LEU A N 1
ATOM 776 C CA . LEU A 1 102 ? 4.068 1.303 14.549 1.00 83.06 102 LEU A CA 1
ATOM 777 C C . LEU A 1 102 ? 5.535 1.757 14.569 1.00 83.06 102 LEU A C 1
ATOM 779 O O . LEU A 1 102 ? 6.417 1.048 14.077 1.00 83.06 102 LEU A O 1
ATOM 783 N N . PRO A 1 103 ? 5.845 2.927 15.150 1.00 72.88 103 PRO A N 1
ATOM 784 C CA . PRO A 1 103 ? 7.226 3.306 15.407 1.00 72.88 103 PRO A CA 1
ATOM 785 C C . PRO A 1 103 ? 7.882 2.330 16.400 1.00 72.88 103 PRO A C 1
ATOM 787 O O . PRO A 1 103 ? 7.255 1.876 17.353 1.00 72.88 103 PRO A O 1
ATOM 790 N N . THR A 1 104 ? 9.178 2.057 16.219 1.00 64.56 104 THR A N 1
ATOM 791 C CA . THR A 1 104 ? 9.974 1.091 17.010 1.00 64.56 104 THR A CA 1
ATOM 792 C C . THR A 1 104 ? 10.076 1.404 18.507 1.00 64.56 104 THR A C 1
ATOM 794 O O . THR A 1 104 ? 10.638 0.616 19.256 1.00 64.56 104 THR A O 1
ATOM 797 N N . THR A 1 105 ? 9.578 2.558 18.952 1.00 56.00 105 THR A N 1
ATOM 798 C CA . THR A 1 105 ? 9.582 3.001 20.354 1.00 56.00 105 THR A CA 1
ATOM 799 C C . THR A 1 105 ? 8.345 2.560 21.139 1.00 56.00 105 THR A C 1
ATOM 801 O O . THR A 1 105 ? 8.245 2.858 22.329 1.00 56.00 105 THR A O 1
ATOM 804 N N . VAL A 1 106 ? 7.386 1.886 20.501 1.00 57.72 106 VAL A N 1
ATOM 805 C CA . VAL A 1 106 ? 6.241 1.282 21.189 1.00 57.72 106 VAL A CA 1
ATOM 806 C C . VAL A 1 106 ? 6.729 -0.009 21.856 1.00 57.72 106 VAL A C 1
ATOM 808 O O . VAL A 1 106 ? 6.887 -1.031 21.202 1.00 57.72 106 VAL A O 1
ATOM 811 N N . ASN A 1 107 ? 7.064 0.062 23.147 1.00 52.62 107 ASN A N 1
ATOM 812 C CA . ASN A 1 107 ? 7.509 -1.097 23.926 1.00 52.62 107 ASN A CA 1
ATOM 813 C C . ASN A 1 107 ? 6.325 -2.028 24.244 1.00 52.62 107 ASN A C 1
ATOM 815 O O . ASN A 1 107 ? 5.449 -1.654 25.025 1.00 52.62 107 ASN A O 1
ATOM 819 N N . ASP A 1 108 ? 6.374 -3.264 23.735 1.00 52.31 108 ASP A N 1
ATOM 820 C CA . ASP A 1 108 ? 5.384 -4.346 23.933 1.00 52.31 108 ASP A CA 1
ATOM 821 C C . ASP A 1 108 ? 5.184 -4.787 25.396 1.00 52.31 108 ASP A C 1
ATOM 823 O O . ASP A 1 108 ? 4.280 -5.556 25.715 1.00 52.31 108 ASP A O 1
ATOM 827 N N . SER A 1 109 ? 6.034 -4.338 26.321 1.00 49.12 109 SER A N 1
ATOM 828 C CA . SER A 1 109 ? 6.088 -4.864 27.695 1.00 49.12 109 SER A CA 1
ATOM 829 C C . SER A 1 109 ? 5.325 -4.029 28.728 1.00 49.12 109 SER A C 1
ATOM 831 O O . SER A 1 109 ? 5.333 -4.374 29.911 1.00 49.12 109 SER A O 1
ATOM 833 N N . SER A 1 110 ? 4.697 -2.918 28.331 1.00 42.47 110 SER A N 1
ATOM 834 C CA . SER A 1 110 ? 4.044 -2.009 29.277 1.00 42.47 110 SER A CA 1
ATOM 835 C C . SER A 1 110 ? 2.521 -2.190 29.277 1.00 42.47 110 SER A C 1
ATOM 837 O O . SER A 1 110 ? 1.902 -2.084 28.223 1.00 42.47 110 SER A O 1
ATOM 839 N N . PRO A 1 111 ? 1.867 -2.363 30.443 1.00 46.19 111 PRO A N 1
ATOM 840 C CA . PRO A 1 111 ? 0.405 -2.346 30.563 1.00 46.19 111 PRO A CA 1
ATOM 841 C C . PRO A 1 111 ? -0.217 -0.951 30.333 1.00 46.19 111 PRO A C 1
ATOM 843 O O . PRO A 1 111 ? -1.396 -0.743 30.623 1.00 46.19 111 PRO A O 1
ATOM 846 N N . GLN A 1 112 ? 0.562 0.025 29.855 1.00 50.28 112 GLN A N 1
ATOM 847 C CA . GLN A 1 112 ? 0.094 1.371 29.546 1.00 50.28 112 GLN A CA 1
ATOM 848 C C . GLN A 1 112 ? -0.610 1.442 28.181 1.00 50.28 112 GLN A C 1
ATOM 850 O O . GLN A 1 112 ? -0.295 0.670 27.276 1.00 50.28 112 GLN A O 1
ATOM 855 N N . PRO A 1 113 ? -1.563 2.379 28.009 1.00 53.22 113 PRO A N 1
ATOM 856 C CA . PRO A 1 113 ? -2.189 2.621 26.715 1.00 53.22 113 PRO A CA 1
ATOM 857 C C . PRO A 1 113 ? -1.123 2.987 25.678 1.00 53.22 113 PRO A C 1
ATOM 859 O O . PRO A 1 113 ? -0.231 3.787 25.960 1.00 53.22 113 PRO A O 1
ATOM 862 N N . LEU A 1 114 ? -1.224 2.396 24.484 1.00 62.25 114 LEU A N 1
ATOM 863 C CA . LEU A 1 114 ? -0.292 2.643 23.386 1.00 62.25 114 LEU A CA 1
ATOM 864 C C . LEU A 1 114 ? -0.207 4.143 23.109 1.00 62.25 114 LEU A C 1
ATOM 866 O O . LEU A 1 114 ? -1.180 4.765 22.691 1.00 62.25 114 LEU A O 1
ATOM 870 N N . SER A 1 115 ? 0.964 4.724 23.348 1.00 60.94 115 SER A N 1
ATOM 871 C CA . SER A 1 115 ? 1.213 6.159 23.214 1.00 60.94 115 SER A CA 1
ATOM 872 C C . SER A 1 115 ? 1.820 6.520 21.857 1.00 60.94 115 SER A C 1
ATOM 874 O O . SER A 1 115 ? 2.605 7.463 21.748 1.00 60.94 115 SER A O 1
ATOM 876 N N . ALA A 1 116 ? 1.475 5.779 20.798 1.00 71.62 116 ALA A N 1
ATOM 877 C CA . ALA A 1 116 ? 1.900 6.161 19.460 1.00 71.62 116 ALA A CA 1
ATOM 878 C C . ALA A 1 116 ? 1.224 7.485 19.078 1.00 71.62 116 ALA A C 1
ATOM 880 O O . ALA A 1 116 ? 0.003 7.614 19.126 1.00 71.62 116 ALA A O 1
ATOM 881 N N . SER A 1 117 ? 2.024 8.476 18.696 1.00 76.19 117 SER A N 1
ATOM 882 C CA . SER A 1 117 ? 1.541 9.735 18.119 1.00 76.19 117 SER A CA 1
ATOM 883 C C . SER A 1 117 ? 1.463 9.683 16.593 1.00 76.19 117 SER A C 1
ATOM 885 O O . SER A 1 117 ? 0.869 10.561 15.975 1.00 76.19 117 SER A O 1
ATOM 887 N N . VAL A 1 118 ? 2.059 8.654 15.984 1.00 81.31 118 VAL A N 1
ATOM 888 C CA . VAL A 1 118 ? 2.199 8.497 14.537 1.00 81.31 118 VAL A CA 1
ATOM 889 C C . VAL A 1 118 ? 1.912 7.050 14.158 1.00 81.31 118 VAL A C 1
ATOM 891 O O . VAL A 1 118 ? 2.398 6.127 14.812 1.00 81.31 118 VAL A O 1
ATOM 894 N N . LEU A 1 119 ? 1.170 6.876 13.067 1.00 88.12 119 LEU A N 1
ATOM 895 C CA . LEU A 1 119 ? 1.019 5.615 12.350 1.00 88.12 119 LEU A CA 1
ATOM 896 C C . LEU A 1 119 ? 1.617 5.770 10.954 1.00 88.12 119 LEU A C 1
ATOM 898 O O . LEU A 1 119 ? 1.600 6.864 10.387 1.00 88.12 119 LEU A O 1
ATOM 902 N N . ARG A 1 120 ? 2.165 4.684 10.411 1.00 89.69 120 ARG A N 1
ATOM 903 C CA . ARG A 1 120 ? 2.673 4.647 9.034 1.00 89.69 120 ARG A CA 1
ATOM 904 C C . ARG A 1 120 ? 1.777 3.765 8.178 1.00 89.69 120 ARG A C 1
ATOM 906 O O . ARG A 1 120 ? 1.205 2.799 8.669 1.00 89.69 120 ARG A O 1
ATOM 913 N N . SER A 1 121 ? 1.737 4.067 6.892 1.00 92.62 121 SER A N 1
ATOM 914 C CA . SER A 1 121 ? 1.124 3.212 5.880 1.00 92.62 121 SER A CA 1
ATOM 915 C C . SER A 1 121 ? 2.187 2.901 4.841 1.00 92.62 121 SER A C 1
ATOM 917 O O . SER A 1 121 ? 2.937 3.788 4.425 1.00 92.62 121 SER A O 1
ATOM 919 N N . ALA A 1 122 ? 2.298 1.635 4.461 1.00 93.56 122 ALA A N 1
ATOM 920 C CA . ALA A 1 122 ? 3.304 1.151 3.534 1.00 93.56 122 ALA A CA 1
ATOM 921 C C . ALA A 1 122 ? 2.628 0.555 2.301 1.00 93.56 122 ALA A C 1
ATOM 923 O O . ALA A 1 122 ? 1.821 -0.370 2.391 1.00 93.56 122 ALA A O 1
ATOM 924 N N . PHE A 1 123 ? 3.018 1.064 1.137 1.00 94.31 123 PHE A N 1
ATOM 925 C CA . PHE A 1 123 ? 2.530 0.606 -0.155 1.00 94.31 123 PHE A CA 1
ATOM 926 C C . PHE A 1 123 ? 3.717 0.193 -1.008 1.00 94.31 123 PHE A C 1
ATOM 928 O O . PHE A 1 123 ? 4.718 0.910 -1.089 1.00 94.31 123 PHE A O 1
ATOM 935 N N . ARG A 1 124 ? 3.625 -0.974 -1.639 1.00 93.56 124 ARG A N 1
ATOM 936 C CA . ARG A 1 124 ? 4.695 -1.513 -2.476 1.00 93.56 124 ARG A CA 1
ATOM 937 C C . ARG A 1 124 ? 4.151 -1.907 -3.837 1.00 93.56 124 ARG A C 1
ATOM 939 O O . ARG A 1 124 ? 3.298 -2.778 -3.949 1.00 93.56 124 ARG A O 1
ATOM 946 N N . PHE A 1 125 ? 4.739 -1.322 -4.871 1.00 93.06 125 PHE A N 1
ATOM 947 C CA . PHE A 1 125 ? 4.437 -1.624 -6.263 1.00 93.06 125 PHE A CA 1
ATOM 948 C C . PHE A 1 125 ? 5.449 -2.647 -6.776 1.00 93.06 125 PHE A C 1
ATOM 950 O O . PHE A 1 125 ? 6.655 -2.398 -6.789 1.00 93.06 125 PHE A O 1
ATOM 957 N N . LYS A 1 126 ? 4.968 -3.832 -7.154 1.00 91.44 126 LYS A N 1
ATOM 958 C CA . LYS A 1 126 ? 5.795 -4.905 -7.718 1.00 91.44 126 LYS A CA 1
ATOM 959 C C . LYS A 1 126 ? 5.413 -5.133 -9.172 1.00 91.44 126 LYS A C 1
ATOM 961 O O . LYS A 1 126 ? 4.475 -5.868 -9.468 1.00 91.44 126 LYS A O 1
ATOM 966 N N . LEU A 1 127 ? 6.167 -4.502 -10.062 1.00 89.06 127 LEU A N 1
ATOM 967 C CA . LEU A 1 127 ? 5.928 -4.537 -11.498 1.00 89.06 127 LEU A CA 1
ATOM 968 C C . LEU A 1 127 ? 6.801 -5.618 -12.152 1.00 89.06 127 LEU A C 1
ATOM 970 O O . LEU A 1 127 ? 7.993 -5.707 -11.837 1.00 89.06 127 LEU A O 1
ATOM 974 N N . PRO A 1 128 ? 6.252 -6.446 -13.055 1.00 88.62 128 PRO A N 1
ATOM 975 C CA . PRO A 1 128 ? 7.062 -7.333 -13.867 1.00 88.62 128 PRO A CA 1
ATOM 976 C C . PRO A 1 128 ? 7.873 -6.482 -14.845 1.00 88.62 128 PRO A C 1
ATOM 978 O O . PRO A 1 128 ? 7.318 -5.867 -15.748 1.00 88.62 128 PRO A O 1
ATOM 981 N N . CYS A 1 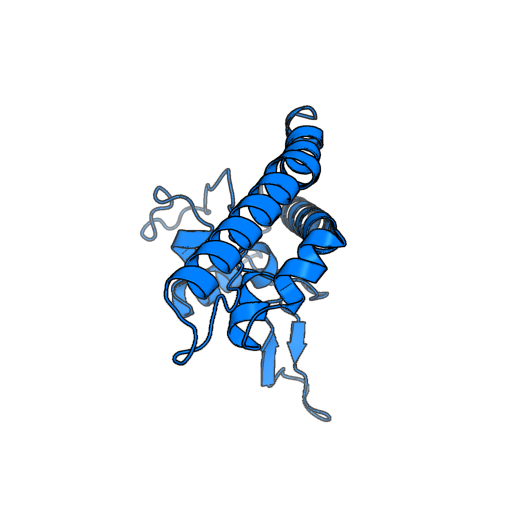129 ? 9.191 -6.447 -14.661 1.00 83.56 129 CYS A N 1
ATOM 982 C CA . CYS A 1 129 ? 10.083 -5.784 -15.608 1.00 83.56 129 CYS A CA 1
ATOM 983 C C . CYS A 1 129 ? 10.039 -6.489 -16.960 1.00 83.56 129 CYS A C 1
ATOM 985 O O . CYS A 1 129 ? 9.841 -5.873 -18.001 1.00 83.56 129 CYS A O 1
ATOM 987 N N . CYS A 1 130 ? 10.339 -7.787 -16.917 1.00 90.06 130 CYS A N 1
ATOM 988 C CA . CYS A 1 130 ? 11.021 -8.449 -18.011 1.00 90.06 130 CYS A CA 1
ATOM 989 C C . CYS A 1 130 ? 10.872 -9.973 -17.907 1.00 90.06 130 CYS A C 1
ATOM 991 O O . CYS A 1 130 ? 10.627 -10.512 -16.822 1.00 90.06 130 CYS A O 1
ATOM 993 N N . ARG A 1 131 ? 11.059 -10.677 -19.023 1.00 89.81 131 ARG A N 1
ATOM 994 C CA . ARG A 1 131 ? 11.050 -12.140 -19.115 1.00 89.81 131 ARG A CA 1
ATOM 995 C C . ARG A 1 131 ? 12.467 -12.711 -19.170 1.00 89.81 131 ARG A C 1
ATOM 997 O O . ARG A 1 131 ? 13.436 -12.033 -19.516 1.00 89.81 131 ARG A O 1
ATOM 1004 N N . ALA A 1 132 ? 12.585 -14.001 -18.860 1.00 90.69 132 ALA A N 1
ATOM 1005 C CA . ALA A 1 132 ? 13.866 -14.706 -18.852 1.00 90.69 13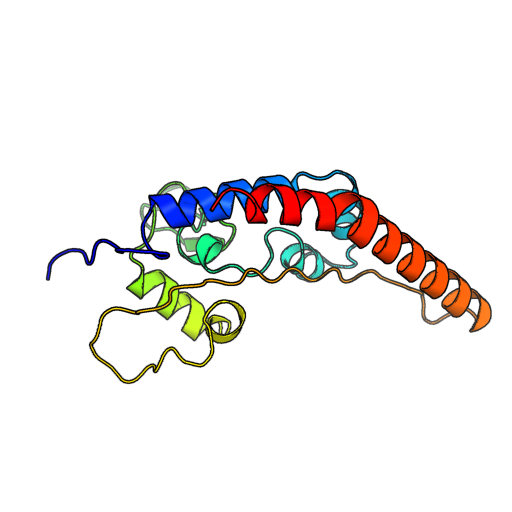2 ALA A CA 1
ATOM 1006 C C . ALA A 1 132 ? 14.550 -14.736 -20.233 1.00 90.69 132 ALA A C 1
ATOM 1008 O O . ALA A 1 132 ? 15.776 -14.771 -20.296 1.00 90.69 132 ALA A O 1
ATOM 1009 N N . GLN A 1 133 ? 13.776 -14.671 -21.317 1.00 95.31 133 GLN A N 1
ATOM 1010 C CA . GLN A 1 133 ? 14.275 -14.638 -22.694 1.00 95.31 133 GLN A CA 1
ATOM 1011 C C . GLN A 1 133 ? 14.711 -13.251 -23.189 1.00 95.31 133 GLN A C 1
ATOM 1013 O O . GLN A 1 133 ? 15.340 -13.170 -24.241 1.00 95.31 133 GLN A O 1
ATOM 1018 N N . ASP A 1 134 ? 14.374 -12.174 -22.475 1.00 94.56 134 ASP A N 1
ATOM 1019 C CA . ASP A 1 134 ? 14.685 -10.818 -22.936 1.00 94.56 134 ASP A CA 1
ATOM 1020 C C . ASP A 1 134 ? 16.197 -10.576 -22.897 1.00 94.56 134 ASP A C 1
ATOM 1022 O O . ASP A 1 134 ? 16.873 -10.985 -21.941 1.00 94.56 134 ASP A O 1
ATOM 1026 N N . SER A 1 135 ? 16.717 -9.877 -23.909 1.00 96.56 135 SER A N 1
ATOM 1027 C CA . SER A 1 135 ? 18.121 -9.468 -23.954 1.00 96.56 135 SER A CA 1
ATOM 1028 C C . SER A 1 135 ? 18.439 -8.445 -22.859 1.00 96.56 135 SER A C 1
ATOM 1030 O O . SER A 1 135 ? 17.552 -7.772 -22.330 1.00 96.56 135 SER A O 1
ATOM 1032 N N . LEU A 1 136 ? 19.722 -8.287 -22.519 1.00 94.62 136 LEU A N 1
ATOM 1033 C CA . LEU A 1 136 ? 20.141 -7.303 -21.514 1.00 94.62 136 LEU A CA 1
ATOM 1034 C C . LEU A 1 136 ? 19.719 -5.873 -21.884 1.00 94.62 136 LEU A C 1
ATOM 1036 O O . LEU A 1 136 ? 19.262 -5.134 -21.014 1.00 94.62 136 LEU A O 1
ATOM 1040 N N . ASP A 1 137 ? 19.800 -5.509 -23.165 1.00 95.62 137 ASP A N 1
ATOM 1041 C CA . ASP A 1 137 ? 19.383 -4.187 -23.638 1.00 95.62 137 ASP A CA 1
ATOM 1042 C C . ASP A 1 137 ? 17.876 -3.969 -23.495 1.00 95.62 137 ASP A C 1
ATOM 1044 O O . ASP A 1 137 ? 17.455 -2.914 -23.023 1.00 95.62 137 ASP A O 1
ATOM 1048 N N . 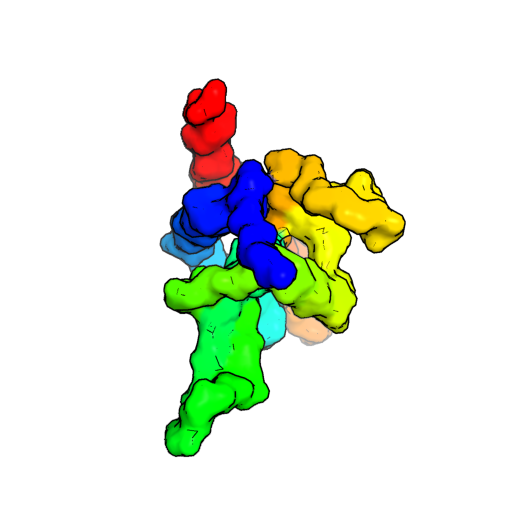GLN A 1 138 ? 17.059 -4.976 -23.820 1.00 94.12 138 GLN A N 1
ATOM 1049 C CA . GLN A 1 138 ? 15.605 -4.905 -23.631 1.00 94.12 138 GLN A CA 1
ATOM 1050 C C . GLN A 1 138 ? 15.247 -4.705 -22.155 1.00 94.12 138 GLN A C 1
ATOM 1052 O O . GLN A 1 138 ? 14.410 -3.863 -21.829 1.00 94.12 138 GLN A O 1
ATOM 1057 N N . ARG A 1 139 ? 15.928 -5.423 -21.252 1.00 94.12 139 ARG A N 1
ATOM 1058 C CA . ARG A 1 139 ? 15.714 -5.279 -19.806 1.00 94.12 139 ARG A CA 1
ATOM 1059 C C . ARG A 1 139 ? 16.112 -3.905 -19.288 1.00 94.12 139 ARG A C 1
ATOM 1061 O O . ARG A 1 139 ? 15.416 -3.347 -18.443 1.00 94.12 139 ARG A O 1
ATOM 1068 N N . ARG A 1 140 ? 17.222 -3.361 -19.792 1.00 93.94 140 ARG A N 1
ATOM 1069 C CA . ARG A 1 140 ? 17.698 -2.025 -19.425 1.00 93.94 140 ARG A CA 1
ATOM 1070 C C . ARG A 1 140 ? 16.697 -0.951 -19.842 1.00 93.94 140 ARG A C 1
ATOM 1072 O O . ARG A 1 140 ? 16.324 -0.137 -19.006 1.00 93.94 140 ARG A O 1
ATOM 1079 N N . VAL A 1 141 ? 16.225 -0.992 -21.090 1.00 94.12 141 VAL A N 1
ATOM 1080 C CA . VAL A 1 141 ? 15.234 -0.032 -21.606 1.00 94.12 141 VAL A CA 1
ATOM 1081 C C . VAL A 1 141 ? 13.937 -0.093 -20.797 1.00 94.12 141 VAL A C 1
ATOM 1083 O O . VAL A 1 141 ? 13.435 0.947 -20.378 1.00 94.12 141 VAL A O 1
ATOM 1086 N N . ALA A 1 142 ? 13.434 -1.297 -20.503 1.00 91.44 142 ALA A N 1
ATOM 1087 C CA . ALA A 1 142 ? 12.241 -1.460 -19.674 1.00 91.44 142 ALA A CA 1
ATOM 1088 C C . ALA A 1 142 ? 12.438 -0.874 -18.263 1.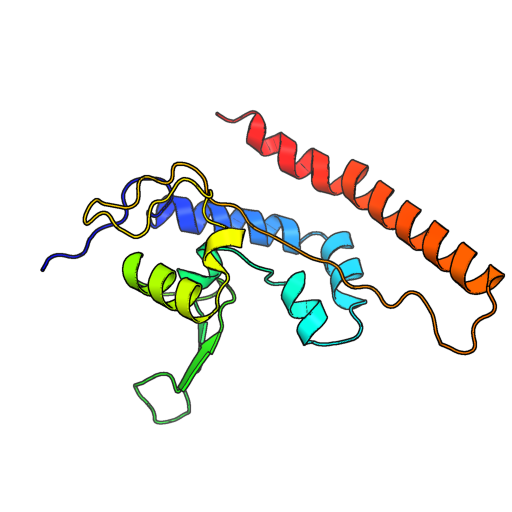00 91.44 142 ALA A C 1
ATOM 1090 O O . ALA A 1 142 ? 11.581 -0.145 -17.767 1.00 91.44 142 ALA A O 1
ATOM 1091 N N . LEU A 1 143 ? 13.579 -1.139 -17.616 1.00 92.19 143 LEU A N 1
ATOM 1092 C CA . LEU A 1 143 ? 13.882 -0.599 -16.287 1.00 92.19 143 LEU A CA 1
ATOM 1093 C C . LEU A 1 143 ? 13.992 0.935 -16.278 1.00 92.19 143 LEU A C 1
ATOM 1095 O O . LEU A 1 143 ? 13.522 1.577 -15.335 1.00 92.19 143 LEU A O 1
ATOM 1099 N N . GLU A 1 144 ? 14.606 1.523 -17.306 1.00 94.19 144 GLU A N 1
ATOM 1100 C CA . GLU A 1 144 ? 14.692 2.979 -17.477 1.00 94.19 144 GLU A CA 1
ATOM 1101 C C . GLU A 1 144 ? 13.295 3.597 -17.630 1.00 94.19 144 GLU A C 1
ATOM 1103 O O . GLU A 1 144 ? 12.992 4.611 -16.996 1.00 94.19 144 GLU A O 1
ATOM 1108 N N . GLU A 1 145 ? 12.413 2.952 -18.397 1.00 91.88 145 GLU A N 1
ATOM 1109 C CA . GLU A 1 145 ? 11.021 3.373 -18.551 1.00 91.88 145 GLU A CA 1
ATOM 1110 C C . GLU A 1 145 ? 10.248 3.310 -17.228 1.00 91.88 145 GLU A C 1
ATOM 1112 O O . GLU A 1 145 ? 9.637 4.310 -16.844 1.00 91.88 145 GLU A O 1
ATOM 1117 N N . PHE A 1 146 ? 10.343 2.199 -16.487 1.00 91.25 146 PHE A N 1
ATOM 1118 C CA . PHE A 1 146 ? 9.718 2.068 -15.164 1.00 91.25 146 PHE A CA 1
ATOM 1119 C C . PHE A 1 146 ? 10.221 3.118 -14.179 1.00 91.25 146 PHE A C 1
ATOM 1121 O O . PHE A 1 146 ? 9.441 3.694 -13.422 1.00 91.25 146 PHE A O 1
ATOM 1128 N N . THR A 1 147 ? 11.529 3.372 -14.182 1.00 91.94 147 THR A N 1
ATOM 1129 C CA . THR A 1 147 ? 12.149 4.361 -13.295 1.00 91.94 147 THR A CA 1
ATOM 1130 C C . THR A 1 147 ? 11.639 5.760 -13.613 1.00 91.94 147 THR A C 1
ATOM 1132 O O . THR A 1 147 ? 11.284 6.507 -12.701 1.00 91.94 147 THR A O 1
ATOM 1135 N N . ARG A 1 148 ? 11.552 6.103 -14.902 1.00 94.62 148 ARG A N 1
ATOM 1136 C CA . ARG A 1 148 ? 11.002 7.381 -15.357 1.00 94.62 148 ARG A CA 1
ATOM 1137 C C . ARG A 1 148 ? 9.535 7.526 -14.961 1.00 94.62 148 ARG A C 1
ATOM 1139 O O . ARG A 1 148 ? 9.173 8.549 -14.395 1.00 94.62 148 ARG A O 1
ATOM 1146 N N . GLU A 1 149 ? 8.714 6.512 -15.217 1.00 92.94 149 GLU A N 1
ATOM 1147 C CA . GLU A 1 149 ? 7.289 6.523 -14.873 1.00 92.94 149 GLU A CA 1
ATOM 1148 C C . GLU A 1 149 ? 7.075 6.676 -13.362 1.00 92.94 149 GLU A C 1
ATOM 1150 O O . GLU A 1 149 ? 6.321 7.548 -12.929 1.00 92.94 149 GLU A O 1
ATOM 1155 N N . TRP A 1 150 ? 7.803 5.902 -12.550 1.00 92.94 150 TRP A N 1
ATOM 1156 C CA . TRP A 1 150 ? 7.764 6.018 -11.093 1.00 92.94 150 TRP A CA 1
ATOM 1157 C C . TRP A 1 150 ? 8.206 7.402 -10.613 1.00 92.94 150 TRP A C 1
ATOM 1159 O O . TRP A 1 150 ? 7.591 7.980 -9.715 1.00 92.94 150 TRP A O 1
ATOM 1169 N N . PHE A 1 151 ? 9.260 7.962 -11.209 1.00 95.12 151 PHE A N 1
ATOM 1170 C CA . PHE A 1 151 ? 9.734 9.298 -10.867 1.00 95.12 151 PHE A CA 1
ATOM 1171 C C . PHE A 1 151 ? 8.692 10.368 -11.210 1.00 95.12 151 PHE A C 1
ATOM 1173 O O . PHE A 1 151 ? 8.387 11.215 -10.371 1.00 95.12 151 PHE A O 1
ATOM 1180 N N . THR A 1 152 ? 8.092 10.310 -12.400 1.00 95.00 152 THR A N 1
ATOM 1181 C CA . THR A 1 152 ? 7.026 11.234 -12.809 1.00 95.00 152 THR A CA 1
ATOM 1182 C C . THR A 1 152 ? 5.820 11.124 -11.884 1.00 95.00 152 THR A C 1
ATOM 1184 O O . THR A 1 152 ? 5.383 12.137 -11.341 1.00 95.00 152 THR A O 1
ATOM 1187 N N . PHE A 1 153 ? 5.330 9.910 -11.630 1.00 94.19 153 PHE A N 1
ATOM 1188 C CA . PHE A 1 153 ? 4.221 9.678 -10.709 1.00 94.19 153 PHE A CA 1
ATOM 1189 C C . PHE A 1 153 ? 4.525 10.211 -9.302 1.00 94.19 153 PHE A C 1
ATOM 1191 O O . PHE A 1 153 ? 3.746 10.984 -8.741 1.00 94.19 153 PHE A O 1
ATOM 1198 N N . SER A 1 154 ? 5.679 9.846 -8.736 1.00 93.50 154 SER A N 1
ATOM 1199 C CA . SER A 1 154 ? 6.028 10.237 -7.369 1.00 93.50 154 SER A CA 1
ATOM 1200 C C . SER A 1 154 ? 6.164 11.752 -7.220 1.00 93.50 154 SER A C 1
ATOM 1202 O O . SER A 1 154 ? 5.622 12.324 -6.279 1.00 93.50 154 SER A O 1
ATOM 1204 N N . THR A 1 155 ? 6.828 12.424 -8.158 1.00 94.94 155 THR A N 1
ATOM 1205 C CA . THR A 1 155 ? 7.098 13.867 -8.063 1.00 94.94 155 THR A CA 1
ATOM 1206 C C . THR A 1 155 ? 5.932 14.748 -8.492 1.00 94.94 155 THR A C 1
ATOM 1208 O O . THR A 1 155 ? 5.721 15.795 -7.887 1.00 94.94 155 THR A O 1
ATOM 1211 N N . SER A 1 156 ? 5.179 14.345 -9.518 1.00 94.31 156 SER A N 1
ATOM 1212 C CA . SER A 1 156 ? 4.155 15.196 -10.141 1.00 94.31 156 SER A CA 1
ATOM 1213 C C . SER A 1 156 ? 2.747 14.925 -9.618 1.00 94.31 156 SER A C 1
ATOM 1215 O O . SER A 1 156 ? 1.887 15.790 -9.747 1.00 94.31 156 SER A O 1
ATOM 1217 N N . VAL A 1 157 ? 2.508 13.749 -9.025 1.00 92.94 157 VAL A N 1
ATOM 1218 C CA . VAL A 1 157 ? 1.178 13.339 -8.548 1.00 92.94 157 VAL A CA 1
ATOM 1219 C C . VAL A 1 157 ? 1.192 13.072 -7.044 1.00 92.94 157 VAL A C 1
ATOM 1221 O O . VAL A 1 157 ? 0.449 13.702 -6.293 1.00 92.94 157 VAL A O 1
ATOM 1224 N N . LEU A 1 158 ? 2.061 12.169 -6.580 1.00 91.50 158 LEU A N 1
ATOM 1225 C CA . LEU A 1 158 ? 2.032 11.694 -5.194 1.00 91.50 158 LEU A CA 1
ATOM 1226 C C . LEU A 1 158 ? 2.510 12.750 -4.187 1.00 91.50 158 LEU A C 1
ATOM 1228 O O . LEU A 1 158 ? 1.828 13.010 -3.197 1.00 91.50 158 LEU A O 1
ATOM 1232 N N . MET A 1 159 ? 3.680 13.350 -4.414 1.00 91.81 159 MET A N 1
ATOM 1233 C CA . MET A 1 159 ? 4.265 14.326 -3.489 1.00 91.81 159 MET A CA 1
ATOM 1234 C C . MET A 1 159 ? 3.402 15.583 -3.303 1.00 91.81 159 MET A C 1
ATOM 1236 O O . MET A 1 159 ? 3.214 15.966 -2.148 1.00 91.81 159 MET A O 1
ATOM 1240 N N . PRO A 1 160 ? 2.827 16.195 -4.359 1.00 91.94 160 PRO A N 1
ATOM 1241 C CA . PRO A 1 160 ? 1.900 17.314 -4.193 1.00 91.94 160 PRO A CA 1
ATOM 1242 C C . PRO A 1 160 ? 0.713 16.962 -3.291 1.00 91.94 160 PRO A C 1
ATOM 1244 O O . PRO A 1 160 ? 0.429 17.682 -2.337 1.00 91.94 160 PRO A O 1
ATOM 1247 N N . LEU A 1 161 ? 0.091 15.799 -3.510 1.00 89.62 161 LEU A N 1
ATOM 1248 C CA . LEU A 1 161 ? -1.038 15.338 -2.702 1.00 89.62 161 LEU A CA 1
ATOM 1249 C C . LEU A 1 161 ? -0.656 15.079 -1.231 1.00 89.62 161 LEU A C 1
ATOM 1251 O O . LEU A 1 161 ? -1.455 15.327 -0.328 1.00 89.62 161 LEU A O 1
ATOM 1255 N N . LEU A 1 162 ? 0.563 14.591 -0.973 1.00 87.31 162 LEU A N 1
ATOM 1256 C CA . LEU A 1 162 ? 1.085 14.415 0.388 1.00 87.31 162 LEU A CA 1
ATOM 1257 C C . LEU A 1 162 ? 1.354 15.761 1.081 1.00 87.31 162 LEU A C 1
ATOM 1259 O O . LEU A 1 162 ? 1.160 15.879 2.292 1.00 87.31 162 LEU A O 1
ATOM 1263 N N . GLN A 1 163 ? 1.797 16.770 0.329 1.00 86.50 163 GLN A N 1
ATOM 1264 C CA . GLN A 1 163 ? 2.135 18.097 0.848 1.00 86.50 163 GLN A CA 1
ATOM 1265 C C . GLN A 1 163 ? 0.907 18.966 1.135 1.00 86.50 163 GLN A C 1
ATOM 1267 O O . GLN A 1 163 ? 0.936 19.703 2.119 1.00 86.50 163 GLN A O 1
ATOM 1272 N N . GLU A 1 164 ? -0.175 18.839 0.356 1.00 78.62 164 GLU A N 1
ATOM 1273 C CA . GLU A 1 164 ? -1.446 19.556 0.585 1.00 78.62 164 GLU A CA 1
ATOM 1274 C C . GLU A 1 164 ? -1.941 19.425 2.034 1.00 78.62 164 GLU A C 1
ATOM 1276 O O . GLU A 1 164 ? -2.453 20.383 2.603 1.00 78.62 164 GLU A O 1
ATOM 1281 N N . ARG A 1 165 ? -1.728 18.266 2.667 1.00 62.88 165 ARG A N 1
ATOM 1282 C CA . ARG A 1 165 ? -2.167 18.009 4.047 1.00 62.88 165 ARG A CA 1
ATOM 1283 C C . ARG A 1 165 ? -1.116 18.345 5.109 1.00 62.88 165 ARG A C 1
ATOM 1285 O O . ARG A 1 165 ? -1.461 18.531 6.271 1.00 62.88 165 ARG A O 1
ATOM 1292 N N . GLY A 1 166 ? 0.161 18.418 4.730 1.00 54.62 166 GLY A N 1
ATOM 1293 C CA . GLY A 1 166 ? 1.254 18.791 5.636 1.00 54.62 166 GLY A CA 1
ATOM 1294 C C . GLY A 1 166 ? 1.253 20.275 6.024 1.00 54.62 166 GLY A C 1
ATOM 1295 O O . GLY A 1 166 ? 1.963 20.650 6.951 1.00 54.62 166 GLY A O 1
ATOM 1296 N N . GLY A 1 167 ? 0.469 21.104 5.323 1.00 40.47 167 GLY A N 1
ATOM 1297 C CA . GLY A 1 167 ? 0.276 22.529 5.610 1.00 40.47 167 GLY A CA 1
ATOM 1298 C C . GLY A 1 167 ? -0.991 22.876 6.404 1.00 40.47 167 GLY A C 1
ATOM 1299 O O . GLY A 1 167 ? -1.202 24.051 6.682 1.00 40.47 167 GLY A O 1
ATOM 1300 N N . GLU A 1 168 ? -1.829 21.896 6.764 1.00 39.69 168 GLU A N 1
ATOM 1301 C CA . GLU A 1 168 ? -3.095 22.102 7.501 1.00 39.69 168 GLU A CA 1
ATOM 1302 C C . GLU A 1 168 ? -2.995 21.785 9.012 1.00 39.69 168 GLU A C 1
ATOM 1304 O O . GLU A 1 168 ? -4.009 21.524 9.663 1.00 39.69 168 GLU A O 1
ATOM 1309 N N . THR A 1 169 ? -1.787 21.795 9.586 1.00 37.62 169 THR A N 1
ATOM 1310 C CA . THR A 1 169 ? -1.560 21.658 11.041 1.00 37.62 169 THR A CA 1
ATOM 1311 C C . THR A 1 169 ? -1.246 22.984 11.706 1.00 37.62 169 THR A C 1
ATOM 1313 O O . THR A 1 169 ? -0.288 23.638 11.233 1.00 37.62 169 THR A O 1
#

Organism: NCBI:txid327968

Secondary structure (DSSP, 8-state):
-------GGGSHHHHHHHHHHHHHHHTSHHHHHHHHT-SSHHHHHTTTT-EEHHHHHSPEEEPPTT-SS-SEEE-SS--SSPPPHHHHHHHHHHTT-HHHHS-TT--TT--S----S---EE---------TTS-HHHHHHHHHHHHHHHHHHIIIIIHHHHHHHHT--

Radius of gyration: 18.9 Å; chains: 1; bounding box: 46×42×56 Å

Sequence (169 aa):
VGPVSGNGIFGNKAISAIIQFEEKLRGLSEWQDLCRRAATEEHRALCNPGVSFANYMLPTPNVRSGSVVPASLDIDGHGWDVVPTRMALLLAETHHVEKLFLPTTVNDSSPQPLSASVLRSAFRFKLPCCRAQDSLDQRRVALEEFTREWFTFSTSVLMPLLQERGGET

Foldseek 3Di:
DDAPQDDACLHPVNLVVVLVLLVVVCVDPLLVVLLVQAPDPVLSVCSAVRDWLSLLQAWAFQCDPPDPHGPDTHSHNPHDHGDRSVNSCVVCVVVPNNCVFAPPPQDPPDPDDGPGNGTDTGHDGHHDQDDPPDDPVSSVVSVVVVVVSCVCCCPVPVVVSVVVVVPVD